Protein AF-A0A8T0DTB2-F1 (afdb_monomer_lite)

Sequence (154 aa):
MSPIESPSKDDDTQWLIYWVVFASLQLFETCTLSLVYCFPLYSLIKCLFLLYCMAPIRENGSTFIYSHVIRPLFLKHSAKIDSALDKAVDLAGNLVEENNFQKFRGLNAYRPQSLVCRSKRECVDCGRFFHSLRGLSSHRRVHKESLPEHHNDC

Radius of gyration: 38.07 Å; chains: 1; bounding box: 111×52×60 Å

Foldseek 3Di:
DDDPDDPDVVVVVVVVVVVVVVVVVVVVVVVVVVVCVPDVCVVVVVVCLVCQQVPPDPPRSVVVCCVPPVVVVCVVCVVVVVVVVVVVVVVVVVVVVVVVVVVVVVVVVDDDPDDPPQPFDAAPVPGDTHSDPVVNVVVVVVVVVPPDPPDDDD

Structure (mmCIF, N/CA/C/O backbone):
data_AF-A0A8T0DTB2-F1
#
_entry.id   AF-A0A8T0DTB2-F1
#
loop_
_atom_site.group_PDB
_atom_site.id
_atom_site.type_symbol
_atom_site.label_atom_id
_atom_site.label_alt_id
_atom_site.label_comp_id
_atom_site.label_asym_id
_atom_site.label_entity_id
_atom_site.label_seq_id
_atom_site.pdbx_PDB_ins_code
_atom_site.Cartn_x
_atom_site.Cartn_y
_atom_site.Cartn_z
_atom_site.occupancy
_atom_site.B_iso_or_equiv
_atom_site.auth_seq_id
_atom_site.auth_comp_id
_atom_site.auth_asym_id
_atom_site.auth_atom_id
_atom_site.pdbx_PDB_model_num
ATOM 1 N N . MET A 1 1 ? 18.064 37.482 -5.728 1.00 37.56 1 MET A N 1
ATOM 2 C CA . MET A 1 1 ? 17.008 36.846 -6.545 1.00 37.56 1 MET A CA 1
ATOM 3 C C . MET A 1 1 ? 16.956 35.389 -6.116 1.00 37.56 1 MET A C 1
ATOM 5 O O . MET A 1 1 ? 17.921 34.700 -6.388 1.00 37.56 1 MET A O 1
ATOM 9 N N . SER A 1 2 ? 16.002 34.881 -5.341 1.00 39.38 2 SER A N 1
ATOM 10 C CA . SER A 1 2 ? 14.633 35.321 -5.044 1.00 39.38 2 SER A CA 1
ATOM 11 C C . SER A 1 2 ? 14.224 34.832 -3.632 1.00 39.38 2 SER A C 1
ATOM 13 O O . SER A 1 2 ? 14.933 34.000 -3.069 1.00 39.38 2 SER A O 1
ATOM 15 N N . PRO A 1 3 ? 13.154 35.386 -3.037 1.00 46.44 3 PRO A N 1
ATOM 16 C CA . PRO A 1 3 ? 12.854 35.332 -1.603 1.00 46.44 3 PRO A CA 1
ATOM 17 C C . PRO A 1 3 ? 12.383 33.962 -1.100 1.00 46.44 3 PRO A C 1
ATOM 19 O O . PRO A 1 3 ? 11.604 33.274 -1.750 1.00 46.44 3 PRO A O 1
ATOM 22 N N . ILE A 1 4 ? 12.828 33.631 0.108 1.00 60.28 4 ILE A N 1
ATOM 23 C CA . ILE A 1 4 ? 12.346 32.566 0.995 1.00 60.28 4 ILE A CA 1
ATOM 24 C C . ILE A 1 4 ? 11.004 32.965 1.638 1.00 60.28 4 ILE A C 1
ATOM 26 O O . ILE A 1 4 ? 10.961 33.296 2.816 1.00 60.28 4 ILE A O 1
ATOM 30 N N . GLU A 1 5 ? 9.905 32.997 0.888 1.00 61.28 5 GLU A N 1
ATOM 31 C CA . GLU A 1 5 ? 8.595 33.370 1.449 1.00 61.28 5 GLU A CA 1
ATOM 32 C C . GLU A 1 5 ? 7.467 32.478 0.926 1.00 61.28 5 GLU A C 1
ATOM 34 O O . GLU A 1 5 ? 6.770 32.789 -0.034 1.00 61.28 5 GLU A O 1
ATOM 39 N N . SER A 1 6 ? 7.281 31.337 1.585 1.00 55.66 6 SER A N 1
ATOM 40 C CA . SER A 1 6 ? 6.024 30.972 2.257 1.00 55.66 6 SER A CA 1
ATOM 41 C C . SER A 1 6 ? 6.191 29.593 2.916 1.00 55.66 6 SER A C 1
ATOM 43 O O . SER A 1 6 ? 6.834 28.730 2.328 1.00 55.66 6 SER A O 1
ATOM 45 N N . PRO A 1 7 ? 5.634 29.328 4.115 1.00 57.41 7 PRO A N 1
ATOM 46 C CA . PRO A 1 7 ? 5.462 27.964 4.616 1.00 57.41 7 PRO A CA 1
ATOM 47 C C . PRO A 1 7 ? 4.351 27.296 3.794 1.00 57.41 7 PRO A C 1
ATOM 49 O O . PRO A 1 7 ? 3.214 27.130 4.243 1.00 57.41 7 PRO A O 1
ATOM 52 N N . SER A 1 8 ? 4.647 27.028 2.526 1.00 59.34 8 SER A N 1
ATOM 53 C CA . SER A 1 8 ? 3.746 26.354 1.610 1.00 59.34 8 SER A CA 1
ATOM 54 C C . SER A 1 8 ? 3.896 24.852 1.840 1.00 59.34 8 SER A C 1
ATOM 56 O O . SER A 1 8 ? 5.000 24.318 1.850 1.00 59.34 8 SER A O 1
ATOM 58 N N . LYS A 1 9 ? 2.778 24.148 2.060 1.00 61.91 9 LYS A N 1
ATOM 59 C CA . LYS A 1 9 ? 2.761 22.678 2.222 1.00 61.91 9 LYS A CA 1
ATOM 60 C C . LYS A 1 9 ? 3.436 21.960 1.038 1.00 61.91 9 LYS A C 1
ATOM 62 O O . LYS A 1 9 ? 3.804 20.790 1.141 1.00 61.91 9 LYS A O 1
ATOM 67 N N . ASP A 1 10 ? 3.561 22.656 -0.086 1.00 62.66 10 ASP A N 1
ATOM 68 C CA . ASP A 1 10 ? 4.230 22.216 -1.297 1.00 62.66 10 ASP A CA 1
ATOM 69 C C . ASP A 1 10 ? 5.733 21.980 -1.090 1.00 62.66 10 ASP A C 1
ATOM 71 O O . ASP A 1 10 ? 6.232 20.960 -1.559 1.00 62.66 10 ASP A O 1
ATOM 75 N N . ASP A 1 11 ? 6.442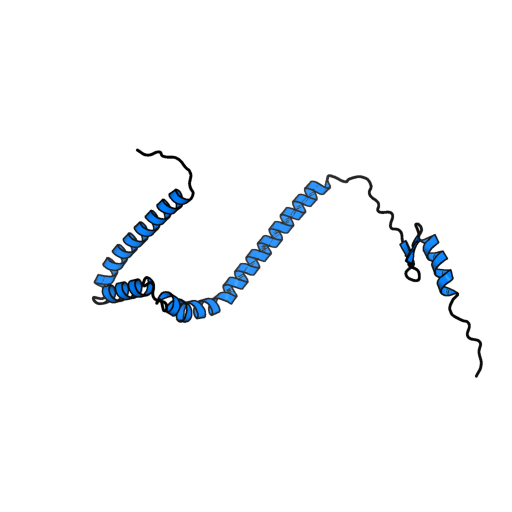 22.809 -0.317 1.00 72.69 11 ASP A N 1
ATOM 76 C CA . ASP A 1 11 ? 7.888 22.644 -0.083 1.00 72.69 11 ASP A CA 1
ATOM 77 C C . ASP A 1 11 ? 8.206 21.412 0.780 1.00 72.69 11 ASP A C 1
ATOM 79 O O . ASP A 1 11 ? 9.124 20.645 0.473 1.00 72.69 11 ASP A O 1
ATOM 83 N N . ASP A 1 12 ? 7.395 21.160 1.813 1.00 76.38 12 ASP A N 1
ATOM 84 C CA . ASP A 1 12 ? 7.479 19.939 2.629 1.00 76.38 12 ASP A CA 1
ATOM 85 C C . ASP A 1 12 ? 7.226 18.688 1.774 1.00 76.38 12 ASP A C 1
ATOM 87 O O . ASP A 1 12 ? 7.877 17.650 1.929 1.00 76.38 12 ASP A O 1
ATOM 91 N N . THR A 1 13 ? 6.294 18.799 0.826 1.00 78.00 13 THR A N 1
ATOM 92 C CA . THR A 1 13 ? 5.955 17.723 -0.106 1.00 78.00 13 THR A CA 1
ATOM 93 C C . THR A 1 13 ? 7.094 17.477 -1.096 1.00 78.00 13 THR A C 1
ATOM 95 O O . THR A 1 13 ? 7.439 16.322 -1.343 1.00 78.00 13 THR A O 1
ATOM 98 N N . GLN A 1 14 ? 7.736 18.527 -1.617 1.00 74.25 14 GLN A N 1
ATOM 99 C CA . GLN A 1 14 ? 8.909 18.400 -2.489 1.00 74.25 14 GLN A CA 1
ATOM 100 C C . GLN A 1 14 ? 10.078 17.720 -1.769 1.00 74.25 14 GLN A C 1
ATOM 102 O O . GLN A 1 14 ? 10.705 16.814 -2.324 1.00 74.25 14 GLN A O 1
ATOM 107 N N . TRP A 1 15 ? 10.333 18.092 -0.515 1.00 84.94 15 TRP A N 1
ATOM 108 C CA . TRP A 1 15 ? 11.361 17.453 0.304 1.00 84.94 15 TRP A CA 1
ATOM 109 C C . TRP A 1 15 ? 11.052 15.982 0.582 1.00 84.94 15 TRP A C 1
ATOM 111 O O . TRP A 1 15 ? 11.935 15.131 0.458 1.00 84.94 15 TRP A O 1
ATOM 121 N N . LEU A 1 16 ? 9.800 15.654 0.910 1.00 82.25 16 LEU A N 1
ATOM 122 C CA . LEU A 1 16 ? 9.385 14.270 1.131 1.00 82.25 16 LEU A CA 1
ATOM 123 C C . LEU A 1 16 ? 9.515 13.432 -0.149 1.00 82.25 16 LEU A C 1
ATOM 125 O O . LEU A 1 16 ? 10.013 12.308 -0.100 1.00 82.25 16 LEU A O 1
ATOM 129 N N . ILE A 1 17 ? 9.119 13.984 -1.298 1.00 84.81 17 ILE A N 1
ATOM 130 C CA . ILE A 1 17 ? 9.263 13.324 -2.600 1.00 84.81 17 ILE A CA 1
ATOM 131 C C . ILE A 1 17 ? 10.741 13.082 -2.910 1.00 84.81 17 ILE A C 1
ATOM 133 O O . ILE A 1 17 ? 11.095 11.965 -3.285 1.00 84.81 17 ILE A O 1
ATOM 137 N N . TYR A 1 18 ? 11.608 14.078 -2.703 1.00 84.25 18 TYR A N 1
ATOM 138 C CA . TYR A 1 18 ? 13.053 13.921 -2.873 1.00 84.25 18 TYR A CA 1
ATOM 139 C C . TYR A 1 18 ? 13.589 12.751 -2.042 1.00 84.25 18 TYR A C 1
ATOM 141 O O . TYR A 1 18 ? 14.252 11.864 -2.582 1.00 84.25 18 TYR A O 1
ATOM 149 N N . TRP A 1 19 ? 13.248 12.699 -0.752 1.00 91.69 19 TRP A N 1
ATOM 150 C CA . TRP A 1 19 ? 13.711 11.638 0.139 1.00 91.69 19 TRP A CA 1
ATOM 151 C C . TRP A 1 19 ? 13.184 10.255 -0.246 1.00 91.69 19 TRP A C 1
ATOM 153 O O . TRP A 1 19 ? 13.935 9.280 -0.198 1.00 91.69 19 TRP A O 1
ATOM 163 N N . VAL A 1 20 ? 11.922 10.152 -0.667 1.00 87.12 20 VAL A N 1
ATOM 164 C CA . VAL A 1 20 ? 11.330 8.885 -1.125 1.00 87.12 20 VAL A CA 1
ATOM 165 C C . VAL A 1 20 ? 11.998 8.409 -2.415 1.00 87.12 20 VAL A C 1
ATOM 167 O O . VAL A 1 20 ? 12.338 7.230 -2.529 1.00 87.12 20 VAL A O 1
ATOM 170 N N . VAL A 1 21 ? 12.244 9.314 -3.364 1.00 82.06 21 VAL A N 1
ATOM 171 C CA . VAL A 1 21 ? 12.950 8.995 -4.612 1.00 82.06 21 VAL A CA 1
ATOM 172 C C . VAL A 1 21 ? 14.379 8.550 -4.307 1.00 82.06 21 VAL A C 1
ATOM 174 O O . VAL A 1 21 ? 14.787 7.484 -4.766 1.00 82.06 21 VAL A O 1
ATOM 177 N N . PHE A 1 22 ? 15.105 9.286 -3.464 1.00 84.56 22 PHE A N 1
ATOM 178 C CA . PHE A 1 22 ? 16.464 8.943 -3.046 1.00 84.56 22 PHE A CA 1
ATOM 179 C C . PHE A 1 22 ? 16.535 7.564 -2.368 1.00 84.56 22 PHE A C 1
ATOM 181 O O . PHE A 1 22 ? 17.335 6.717 -2.766 1.00 84.56 22 PHE A O 1
ATOM 188 N N . ALA A 1 23 ? 15.645 7.285 -1.412 1.00 86.62 23 ALA A N 1
ATOM 189 C CA . ALA A 1 23 ? 15.582 5.989 -0.738 1.00 86.62 23 ALA A CA 1
ATOM 190 C C . ALA A 1 23 ? 15.202 4.849 -1.698 1.00 86.62 23 ALA A C 1
ATOM 192 O O . ALA A 1 23 ? 15.750 3.749 -1.602 1.00 86.62 23 ALA A O 1
ATOM 193 N N . SER A 1 24 ? 14.298 5.105 -2.650 1.00 77.81 24 SER A N 1
ATOM 194 C CA . SER A 1 24 ? 13.909 4.112 -3.657 1.00 77.81 24 SER A CA 1
ATOM 195 C C . SER A 1 24 ? 15.063 3.756 -4.599 1.00 77.81 24 SER A C 1
ATOM 197 O O . SER A 1 24 ? 15.262 2.575 -4.891 1.00 77.81 24 SER A O 1
ATOM 199 N N . LEU A 1 25 ? 15.867 4.745 -5.008 1.00 79.62 25 LEU A N 1
ATOM 200 C CA . LEU A 1 25 ? 17.070 4.542 -5.816 1.00 79.62 25 LEU A CA 1
ATOM 201 C C . LEU A 1 25 ? 18.128 3.770 -5.024 1.00 79.62 25 LEU A C 1
ATOM 203 O O . LEU A 1 25 ? 18.654 2.777 -5.524 1.00 79.62 25 LEU A O 1
ATOM 207 N N . GLN A 1 26 ? 18.354 4.134 -3.759 1.00 83.94 26 GLN A N 1
ATOM 208 C CA . GLN A 1 26 ? 19.328 3.456 -2.903 1.00 83.94 26 GLN A CA 1
ATOM 209 C C . GLN A 1 26 ? 18.957 1.986 -2.637 1.00 83.94 26 GLN A C 1
ATOM 211 O O . GLN A 1 26 ? 19.817 1.095 -2.656 1.00 83.94 26 GLN A O 1
ATOM 216 N N . LEU A 1 27 ? 17.667 1.712 -2.420 1.00 81.81 27 LEU A N 1
ATOM 217 C CA . LEU A 1 27 ? 17.146 0.356 -2.260 1.00 81.81 27 LEU A CA 1
ATOM 218 C C . LEU A 1 27 ? 17.269 -0.432 -3.570 1.00 81.81 27 LEU A C 1
ATOM 220 O O . LEU A 1 27 ? 17.669 -1.597 -3.559 1.00 81.81 27 LEU A O 1
ATOM 224 N N . PHE A 1 28 ? 16.967 0.199 -4.707 1.00 79.88 28 PHE A N 1
ATOM 225 C CA . PHE A 1 28 ? 17.088 -0.426 -6.018 1.00 79.88 28 PHE A CA 1
ATOM 226 C C . PHE A 1 28 ? 18.537 -0.804 -6.349 1.00 79.88 28 PHE A C 1
ATOM 228 O O . PHE A 1 28 ? 18.768 -1.937 -6.781 1.00 79.88 28 PHE A O 1
ATOM 235 N N . GLU A 1 29 ? 19.505 0.079 -6.098 1.00 78.50 29 GLU A N 1
ATOM 236 C CA . GLU A 1 29 ? 20.937 -0.198 -6.275 1.00 78.50 29 GLU A CA 1
ATOM 237 C C . GLU A 1 29 ? 21.385 -1.394 -5.427 1.00 78.50 29 GLU A C 1
ATOM 239 O O . GLU A 1 29 ? 21.941 -2.365 -5.949 1.00 78.50 29 GLU A O 1
ATOM 244 N N . THR A 1 30 ? 21.053 -1.379 -4.134 1.00 72.75 30 THR A N 1
ATOM 245 C CA . THR A 1 30 ? 21.447 -2.434 -3.185 1.00 72.75 30 THR A CA 1
ATOM 246 C C . THR A 1 30 ? 20.819 -3.786 -3.539 1.00 72.75 30 THR A C 1
ATOM 248 O O . THR A 1 30 ? 21.482 -4.830 -3.514 1.00 72.75 30 THR A O 1
ATOM 251 N N . CYS A 1 31 ? 19.540 -3.789 -3.926 1.00 68.25 31 CYS A N 1
ATOM 252 C CA . CYS A 1 31 ? 18.863 -4.999 -4.375 1.00 68.25 31 CYS A CA 1
ATOM 253 C C . CYS A 1 31 ? 19.456 -5.533 -5.684 1.00 68.25 31 CYS A C 1
ATOM 255 O O . CYS A 1 31 ? 19.596 -6.743 -5.836 1.00 68.25 31 CYS A O 1
ATOM 257 N N . THR A 1 32 ? 19.786 -4.662 -6.637 1.00 69.94 32 THR A N 1
ATOM 258 C CA . THR A 1 32 ? 20.297 -5.081 -7.951 1.00 69.94 32 THR A CA 1
ATOM 259 C C . THR A 1 32 ? 21.693 -5.696 -7.831 1.00 69.94 32 THR A C 1
ATOM 261 O O . THR A 1 32 ? 21.933 -6.743 -8.427 1.00 69.94 32 THR A O 1
ATOM 264 N N . LEU A 1 33 ? 22.565 -5.151 -6.974 1.00 70.94 33 LEU A N 1
ATOM 265 C CA . LEU A 1 33 ? 23.876 -5.738 -6.654 1.00 70.94 33 LEU A CA 1
ATOM 266 C C . LEU A 1 33 ? 23.764 -7.143 -6.037 1.00 70.94 33 LEU A C 1
ATOM 268 O O . LEU A 1 33 ? 24.470 -8.060 -6.451 1.00 70.94 33 LEU A O 1
ATOM 272 N N . SER A 1 34 ? 22.839 -7.337 -5.092 1.00 67.88 34 SER A N 1
ATOM 273 C CA . SER A 1 34 ? 22.640 -8.640 -4.433 1.00 67.88 34 SER A CA 1
ATOM 274 C C . SER A 1 34 ? 22.020 -9.694 -5.361 1.00 67.88 3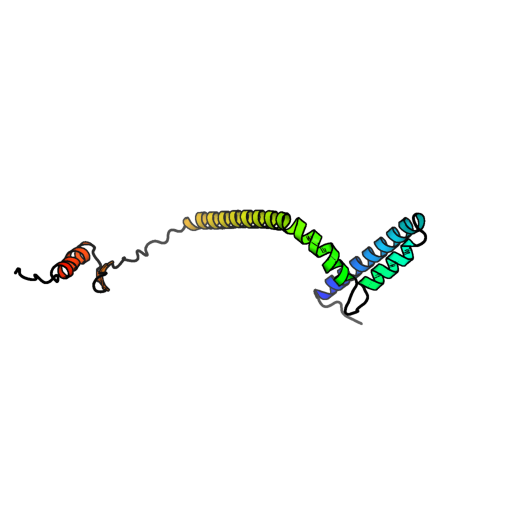4 SER A C 1
ATOM 276 O O . SER A 1 34 ? 22.302 -10.883 -5.234 1.00 67.88 34 SER A O 1
ATOM 278 N N . LEU A 1 35 ? 21.175 -9.277 -6.309 1.00 63.44 35 LEU A N 1
ATOM 279 C CA . LEU A 1 35 ? 20.425 -10.186 -7.183 1.00 63.44 35 LEU A CA 1
ATOM 280 C C . LEU A 1 35 ? 21.200 -10.581 -8.452 1.00 63.44 35 LEU A C 1
ATOM 282 O O . LEU A 1 35 ? 21.032 -11.703 -8.934 1.00 63.44 35 LEU A O 1
ATOM 286 N N . VAL A 1 36 ? 22.100 -9.716 -8.940 1.00 64.50 36 VAL A N 1
ATOM 287 C CA . VAL A 1 36 ? 23.038 -10.022 -10.041 1.00 64.50 36 VAL A CA 1
ATOM 288 C C . VAL A 1 36 ? 23.930 -11.225 -9.715 1.00 64.50 36 VAL A C 1
ATOM 290 O O . VAL A 1 36 ? 24.251 -12.000 -10.612 1.00 64.50 36 VAL A O 1
ATOM 293 N N . TYR A 1 37 ? 24.279 -11.434 -8.441 1.00 63.91 37 TYR A N 1
ATOM 294 C CA . TYR A 1 37 ? 25.130 -12.554 -8.021 1.00 63.91 37 TYR A CA 1
ATOM 295 C C . TYR A 1 37 ? 24.406 -13.914 -8.034 1.00 63.91 37 TYR A C 1
ATOM 297 O O . TYR A 1 37 ? 25.049 -14.959 -8.034 1.00 63.91 37 TYR A O 1
ATOM 305 N N . CYS A 1 38 ? 23.068 -13.916 -8.049 1.00 66.44 38 CYS A N 1
ATOM 306 C CA . CYS A 1 38 ? 22.261 -15.132 -7.943 1.00 66.44 38 CYS A CA 1
ATOM 307 C C . CYS A 1 38 ? 21.707 -15.602 -9.300 1.00 66.44 38 CYS A C 1
ATOM 309 O O . CYS A 1 38 ? 21.654 -16.804 -9.544 1.00 66.44 38 CYS A O 1
ATOM 311 N N . PHE A 1 39 ? 21.330 -14.684 -10.204 1.00 63.19 39 PHE A N 1
ATOM 312 C CA . PHE A 1 39 ? 20.769 -15.028 -11.519 1.00 63.19 39 PHE A CA 1
ATOM 313 C C . PHE A 1 39 ? 21.133 -13.988 -12.601 1.00 63.19 39 PHE A C 1
ATOM 315 O O . PHE A 1 39 ? 20.691 -12.840 -12.510 1.00 63.19 39 PHE A O 1
ATOM 322 N N . PRO A 1 40 ? 21.817 -14.372 -13.699 1.00 64.62 40 PRO A N 1
ATOM 323 C CA . PRO A 1 40 ? 22.246 -13.436 -14.749 1.00 64.62 40 PRO A CA 1
ATOM 324 C C . PRO A 1 40 ? 21.093 -12.816 -15.569 1.00 64.62 40 PRO A C 1
ATOM 326 O O . PRO A 1 40 ? 21.286 -11.801 -16.229 1.00 64.62 40 PRO A O 1
ATOM 329 N N . LEU A 1 41 ? 19.878 -13.377 -15.508 1.00 63.69 41 LEU A N 1
ATOM 330 C CA . LEU A 1 41 ? 18.675 -12.876 -16.203 1.00 63.69 41 LEU A CA 1
ATOM 331 C C . LEU A 1 41 ? 17.730 -12.051 -15.305 1.00 63.69 41 LEU A C 1
ATOM 333 O O . LEU A 1 41 ? 16.740 -11.501 -15.791 1.00 63.69 41 LEU A O 1
ATOM 337 N N . TYR A 1 42 ? 18.019 -11.934 -14.005 1.00 64.56 42 TYR A N 1
ATOM 338 C CA . TYR A 1 42 ? 17.111 -11.296 -13.047 1.00 64.56 42 TYR A CA 1
ATOM 339 C C . TYR A 1 42 ? 17.007 -9.773 -13.240 1.00 64.56 42 TYR A C 1
ATOM 341 O O . TYR A 1 42 ? 15.912 -9.214 -13.154 1.00 64.56 42 TYR A O 1
ATOM 349 N N . SER A 1 43 ? 18.115 -9.096 -13.563 1.00 57.47 43 SER A N 1
ATOM 350 C CA . SER A 1 43 ? 18.129 -7.639 -13.771 1.00 57.47 43 SER A CA 1
ATOM 351 C C . SER A 1 43 ? 17.243 -7.196 -14.938 1.00 57.47 43 SER A C 1
ATOM 353 O O . SER A 1 43 ? 16.569 -6.175 -14.838 1.00 57.47 43 SER A O 1
ATOM 355 N N . LEU A 1 44 ? 17.168 -7.985 -16.015 1.00 66.38 44 LEU A N 1
ATOM 356 C CA . LEU A 1 44 ? 16.301 -7.687 -17.160 1.00 66.38 44 LEU A CA 1
ATOM 357 C C . LEU A 1 44 ? 14.824 -7.878 -16.817 1.00 66.38 44 LEU A C 1
ATOM 359 O O . LEU A 1 44 ? 14.013 -7.004 -17.107 1.00 66.38 44 LEU A O 1
ATOM 363 N N . ILE A 1 45 ? 14.481 -8.979 -16.145 1.00 69.50 45 ILE A N 1
ATOM 364 C CA . ILE A 1 45 ? 13.103 -9.259 -15.718 1.00 69.50 45 ILE A CA 1
ATOM 365 C C . ILE A 1 45 ? 12.619 -8.186 -14.739 1.00 69.50 45 ILE A C 1
ATOM 367 O O . ILE A 1 45 ? 11.494 -7.706 -14.861 1.00 69.50 45 ILE A O 1
ATOM 371 N N . LYS A 1 46 ? 13.475 -7.751 -13.807 1.00 66.88 46 LYS A N 1
ATOM 372 C CA . LYS A 1 46 ? 13.144 -6.698 -12.842 1.00 66.88 46 LYS A CA 1
ATOM 373 C C . LYS A 1 46 ? 12.950 -5.336 -13.509 1.00 66.88 46 LYS A C 1
ATOM 375 O O . LYS A 1 46 ? 11.968 -4.663 -13.202 1.00 66.88 46 LYS A O 1
ATOM 380 N N . CYS A 1 47 ? 13.834 -4.942 -14.426 1.00 69.94 47 CYS A N 1
ATOM 381 C CA . CYS A 1 47 ? 13.680 -3.695 -15.177 1.00 69.94 47 CYS A CA 1
ATOM 382 C C . CYS A 1 47 ? 12.433 -3.719 -16.067 1.00 69.94 47 CYS A C 1
ATOM 384 O O . CYS A 1 47 ? 11.684 -2.748 -16.074 1.00 69.94 47 CYS A O 1
ATOM 386 N N . LEU A 1 48 ? 12.160 -4.831 -16.757 1.00 74.56 48 LEU A N 1
ATOM 387 C CA . LEU A 1 48 ? 10.951 -4.996 -17.566 1.00 74.56 48 LEU A CA 1
ATOM 388 C C . LEU A 1 48 ? 9.685 -4.970 -16.709 1.00 74.56 48 LEU A C 1
ATOM 390 O O . LEU A 1 48 ? 8.716 -4.333 -17.098 1.00 74.56 48 LEU A O 1
ATOM 394 N N . PHE A 1 49 ? 9.697 -5.595 -15.531 1.00 72.50 49 PHE A N 1
ATOM 395 C CA . PHE A 1 49 ? 8.566 -5.581 -14.604 1.00 72.50 49 PHE A CA 1
ATOM 396 C C . PHE A 1 49 ? 8.298 -4.182 -14.036 1.00 72.50 49 PHE A C 1
ATOM 398 O O . PHE A 1 49 ? 7.155 -3.732 -14.010 1.00 72.50 49 PHE A O 1
ATOM 405 N N . LEU A 1 50 ? 9.344 -3.469 -13.610 1.00 70.31 50 LEU A N 1
ATOM 406 C CA . LEU A 1 50 ? 9.218 -2.095 -13.119 1.00 70.31 50 LEU A CA 1
ATOM 407 C C . LEU A 1 50 ? 8.767 -1.146 -14.224 1.00 70.31 50 LEU A C 1
ATOM 409 O O . LEU A 1 50 ? 7.853 -0.361 -13.997 1.00 70.31 50 LEU A O 1
ATOM 413 N N . LEU A 1 51 ? 9.342 -1.259 -15.422 1.00 74.94 51 LEU A N 1
ATOM 414 C CA . LEU A 1 51 ? 8.933 -0.475 -16.582 1.00 74.94 51 LEU A CA 1
ATOM 415 C C . LEU A 1 51 ? 7.488 -0.793 -16.986 1.00 74.94 51 LEU A C 1
ATOM 417 O O . LEU A 1 51 ? 6.728 0.123 -17.261 1.00 74.94 51 LEU A O 1
ATOM 421 N N . TYR A 1 52 ? 7.075 -2.060 -16.950 1.00 72.06 52 TYR A N 1
ATOM 422 C CA . TYR A 1 52 ? 5.698 -2.488 -17.211 1.00 72.06 52 TYR A CA 1
ATOM 423 C C . TYR A 1 52 ? 4.699 -1.955 -16.167 1.00 72.06 52 TYR A C 1
ATOM 425 O O . TYR A 1 52 ? 3.552 -1.648 -16.497 1.00 72.06 52 TYR A O 1
ATOM 433 N N . CYS A 1 53 ? 5.132 -1.790 -14.915 1.00 65.62 53 CYS A N 1
ATOM 434 C CA . CYS A 1 53 ? 4.330 -1.183 -13.852 1.00 65.62 53 CYS A CA 1
ATOM 435 C C . CYS A 1 53 ? 4.299 0.356 -13.911 1.00 65.62 53 CYS A C 1
ATOM 437 O O . CYS A 1 53 ? 3.269 0.940 -13.582 1.00 65.62 53 CYS A O 1
ATOM 439 N N . MET A 1 54 ? 5.393 1.003 -14.329 1.00 63.84 54 MET A N 1
ATOM 440 C CA . MET A 1 54 ? 5.507 2.462 -14.503 1.00 63.84 54 MET A CA 1
ATOM 441 C C . MET A 1 54 ? 4.980 2.959 -15.855 1.00 63.84 54 MET A C 1
ATOM 443 O O . MET A 1 54 ? 4.770 4.158 -16.024 1.00 63.84 54 MET A O 1
ATOM 447 N N . ALA A 1 55 ? 4.768 2.068 -16.826 1.00 70.69 55 ALA A N 1
ATOM 448 C CA . ALA A 1 55 ? 4.286 2.440 -18.145 1.00 70.69 55 ALA A CA 1
ATOM 449 C C . ALA A 1 55 ? 2.871 3.050 -18.047 1.00 70.69 55 ALA A C 1
ATOM 451 O O . ALA A 1 55 ? 1.951 2.389 -17.550 1.00 70.69 55 ALA A O 1
ATOM 452 N N . PRO A 1 56 ? 2.656 4.283 -18.550 1.00 58.25 56 PRO A N 1
ATOM 453 C CA . PRO A 1 56 ? 1.351 4.940 -18.564 1.00 58.25 56 PRO A CA 1
ATOM 454 C C . PRO A 1 56 ? 0.484 4.391 -19.714 1.00 58.25 56 PRO A C 1
ATOM 456 O O . PRO A 1 56 ? 0.060 5.120 -20.607 1.00 58.25 56 PRO A O 1
ATOM 459 N N . ILE A 1 57 ? 0.260 3.076 -19.731 1.00 66.06 57 ILE A N 1
ATOM 460 C CA . ILE A 1 57 ? -0.549 2.354 -20.726 1.00 66.06 57 ILE A CA 1
ATOM 461 C C . ILE A 1 57 ? -1.876 1.980 -20.066 1.00 66.06 57 ILE A C 1
ATOM 463 O O . ILE A 1 57 ? -1.890 1.713 -18.878 1.00 66.06 57 ILE A O 1
ATOM 467 N N . ARG A 1 58 ? -2.997 1.943 -20.801 1.00 61.62 58 ARG A N 1
ATOM 468 C CA . ARG A 1 58 ? -4.338 1.687 -20.224 1.00 61.62 58 ARG A CA 1
ATOM 469 C C . ARG A 1 58 ? -4.491 0.304 -19.563 1.00 61.62 58 ARG A C 1
ATOM 471 O O . ARG A 1 58 ? -5.349 0.147 -18.703 1.00 61.62 58 ARG A O 1
ATOM 478 N N . GLU A 1 59 ? -3.658 -0.664 -19.949 1.00 60.72 59 GLU A N 1
ATOM 479 C CA . GLU A 1 59 ? -3.487 -1.960 -19.279 1.00 60.72 59 GLU A CA 1
ATOM 480 C C . GLU A 1 59 ? -2.111 -2.022 -18.609 1.00 60.72 59 GLU A C 1
ATOM 482 O O . GLU A 1 59 ? -1.169 -2.664 -19.073 1.00 60.72 59 GLU A O 1
ATOM 487 N N . ASN A 1 60 ? -1.980 -1.267 -17.524 1.00 65.69 60 ASN A N 1
ATOM 488 C CA . ASN A 1 60 ? -0.774 -1.198 -16.712 1.00 65.69 60 ASN A CA 1
ATOM 489 C C . ASN A 1 60 ? -0.549 -2.551 -16.022 1.00 65.69 60 ASN A C 1
ATOM 491 O O . ASN A 1 60 ? -1.498 -3.145 -15.497 1.00 65.69 60 ASN A O 1
ATOM 495 N N . GLY A 1 61 ? 0.706 -2.996 -15.903 1.00 71.94 61 GLY A N 1
ATOM 496 C CA . GLY A 1 61 ? 1.024 -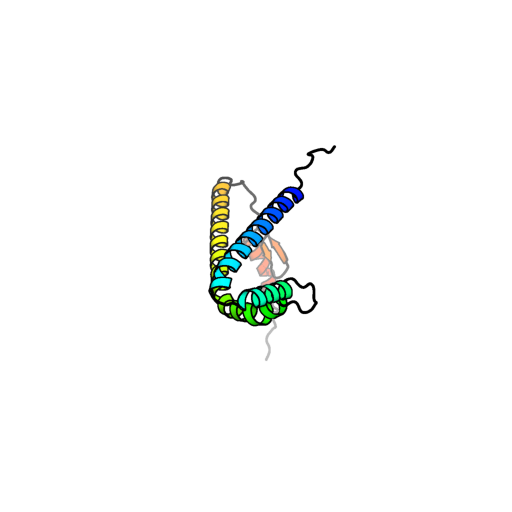4.219 -15.157 1.00 71.94 61 GLY A CA 1
ATOM 497 C C . GLY A 1 61 ? 0.533 -4.201 -13.715 1.00 71.94 61 GLY A C 1
ATOM 498 O O . GLY A 1 61 ? 0.065 -5.211 -13.193 1.00 71.94 61 GLY A O 1
ATOM 499 N N . SER A 1 62 ? 0.533 -3.008 -13.121 1.00 68.19 62 SER A N 1
ATOM 500 C CA . SER A 1 62 ? -0.086 -2.701 -11.831 1.00 68.19 62 SER A CA 1
ATOM 501 C C . SER A 1 62 ? -1.548 -3.172 -11.743 1.00 68.19 62 SER A C 1
ATOM 503 O O . SER A 1 62 ? -1.911 -3.870 -10.795 1.00 68.19 62 SER A O 1
ATOM 505 N N . THR A 1 63 ? -2.376 -2.881 -12.749 1.00 72.88 63 THR A N 1
ATOM 506 C CA . THR A 1 63 ? -3.807 -3.224 -12.762 1.00 72.88 63 THR A CA 1
ATOM 507 C C . THR A 1 63 ? -4.025 -4.736 -12.899 1.00 72.88 63 THR A C 1
ATOM 509 O O . THR A 1 63 ? -4.905 -5.312 -12.248 1.00 72.88 63 THR A O 1
ATOM 512 N N . PHE A 1 64 ? -3.181 -5.414 -13.685 1.00 79.00 64 PHE A N 1
ATOM 513 C CA . PHE A 1 64 ? -3.197 -6.875 -13.804 1.00 79.00 64 PHE A CA 1
ATOM 514 C C . PHE A 1 64 ? -2.822 -7.549 -12.477 1.00 79.00 64 PHE A C 1
ATOM 516 O O . PHE A 1 64 ? -3.559 -8.392 -11.969 1.00 79.00 64 PHE A O 1
ATOM 523 N N . ILE A 1 65 ? -1.726 -7.122 -11.849 1.00 80.69 65 ILE A N 1
ATOM 524 C CA . ILE A 1 65 ? -1.264 -7.664 -10.561 1.00 80.69 65 ILE A CA 1
ATOM 525 C C . ILE A 1 65 ? -2.290 -7.398 -9.454 1.00 80.69 65 ILE A C 1
ATOM 527 O O . ILE A 1 65 ? -2.574 -8.280 -8.635 1.00 80.69 65 ILE A O 1
ATOM 531 N N . TYR A 1 66 ? -2.886 -6.205 -9.449 1.00 77.56 66 TYR A N 1
ATOM 532 C CA . TYR A 1 66 ? -3.921 -5.841 -8.492 1.00 77.56 66 TYR A CA 1
ATOM 533 C C . TYR A 1 66 ? -5.136 -6.769 -8.595 1.00 77.56 66 TYR A C 1
ATOM 535 O O . TYR A 1 66 ? -5.597 -7.309 -7.587 1.00 77.56 66 TYR A O 1
ATOM 543 N N . SER A 1 67 ? -5.626 -7.012 -9.812 1.00 78.69 67 SER A N 1
ATOM 544 C CA . SER A 1 67 ? -6.812 -7.842 -10.040 1.00 78.69 67 SER A CA 1
ATOM 545 C C . SER A 1 67 ? -6.567 -9.343 -9.831 1.00 78.69 67 SER A C 1
ATOM 547 O O . SER A 1 67 ? -7.447 -10.015 -9.290 1.00 78.69 67 SER A O 1
ATOM 549 N N . HIS A 1 68 ? -5.395 -9.868 -10.203 1.00 76.81 68 HIS A N 1
ATOM 550 C CA . HIS A 1 68 ? -5.106 -11.309 -10.167 1.00 76.81 68 HIS A CA 1
ATOM 551 C C . HIS A 1 68 ? -4.454 -11.807 -8.874 1.00 76.81 68 HIS A C 1
ATOM 553 O O . HIS A 1 68 ? -4.658 -12.960 -8.502 1.00 76.81 68 HIS A O 1
ATOM 559 N N . VAL A 1 69 ? -3.659 -10.978 -8.193 1.00 75.12 69 VAL A N 1
ATOM 560 C CA . VAL A 1 69 ? -2.863 -11.412 -7.031 1.00 75.12 69 VAL A CA 1
ATOM 561 C C . VAL A 1 69 ? -3.346 -10.729 -5.763 1.00 75.12 69 VAL A C 1
ATOM 563 O O . VAL A 1 69 ? -3.680 -11.396 -4.784 1.00 75.12 69 VAL A O 1
ATOM 566 N N . ILE A 1 70 ? -3.436 -9.399 -5.784 1.00 79.69 70 ILE A N 1
ATOM 567 C CA . ILE A 1 70 ? -3.777 -8.628 -4.585 1.00 79.69 70 ILE A CA 1
ATOM 568 C C . ILE A 1 70 ? -5.237 -8.862 -4.204 1.00 79.69 70 ILE A C 1
ATOM 570 O O . ILE A 1 70 ? -5.510 -9.201 -3.059 1.00 79.69 70 ILE A O 1
ATOM 574 N N . ARG A 1 71 ? -6.175 -8.766 -5.150 1.00 79.38 71 ARG A N 1
ATOM 575 C CA . ARG A 1 71 ? -7.612 -8.939 -4.891 1.00 79.38 71 ARG A CA 1
ATOM 576 C C . ARG A 1 71 ? -7.982 -10.284 -4.234 1.00 79.38 71 ARG A C 1
ATOM 578 O O . ARG A 1 71 ? -8.687 -10.248 -3.226 1.00 79.38 71 ARG A O 1
ATOM 585 N N . PRO A 1 72 ? -7.524 -11.460 -4.709 1.00 78.00 72 PRO A N 1
ATOM 586 C CA . PRO A 1 72 ? -7.843 -12.727 -4.043 1.00 78.00 72 PRO A CA 1
ATOM 587 C C . PRO A 1 72 ? -7.121 -12.916 -2.702 1.00 78.00 72 PRO A C 1
ATOM 589 O O . PRO A 1 72 ? -7.666 -13.566 -1.809 1.00 78.00 72 PRO A O 1
ATOM 592 N N . LEU A 1 73 ? -5.920 -12.356 -2.524 1.00 76.56 73 LEU A N 1
ATOM 593 C CA . LEU A 1 73 ? -5.228 -12.384 -1.230 1.00 76.56 73 LEU A CA 1
ATOM 594 C C . LEU A 1 73 ? -5.890 -11.463 -0.209 1.00 76.56 73 LEU A C 1
ATOM 596 O O . LEU A 1 73 ? -6.016 -11.843 0.958 1.00 76.56 73 LEU A O 1
ATOM 600 N N . PHE A 1 74 ? -6.343 -10.296 -0.664 1.00 77.25 74 PHE A N 1
ATOM 601 C CA . PHE A 1 74 ? -7.090 -9.339 0.131 1.00 77.25 74 PHE A CA 1
ATOM 602 C C . PHE A 1 74 ? -8.390 -9.978 0.594 1.00 77.25 74 PHE A C 1
ATOM 604 O O . PHE A 1 74 ? -8.561 -10.098 1.792 1.00 77.25 74 PHE A O 1
ATOM 611 N N . LEU A 1 75 ? -9.203 -10.554 -0.301 1.00 76.19 75 LEU A N 1
ATOM 612 C CA . LEU A 1 75 ? -10.448 -11.258 0.057 1.00 76.19 75 LEU A CA 1
ATOM 613 C C . LEU A 1 75 ? -10.257 -12.368 1.107 1.00 76.19 75 LEU A C 1
ATOM 615 O O . LEU A 1 75 ? -11.111 -12.557 1.970 1.00 76.19 75 LEU A O 1
ATOM 619 N N . LYS A 1 76 ? -9.129 -13.090 1.078 1.00 74.56 76 LYS A N 1
ATOM 620 C CA . LYS A 1 76 ? -8.805 -14.104 2.100 1.00 74.56 76 LYS A CA 1
ATOM 621 C C . LYS A 1 76 ? -8.475 -13.503 3.470 1.00 74.56 76 LYS A C 1
ATOM 623 O O . LYS A 1 76 ? -8.666 -14.171 4.484 1.00 74.56 76 LYS A O 1
ATOM 628 N N . HIS A 1 77 ? -7.959 -12.279 3.506 1.00 75.44 77 HIS A N 1
ATOM 629 C CA . HIS A 1 77 ? -7.571 -11.585 4.735 1.00 75.44 77 HIS A CA 1
ATOM 630 C C . HIS A 1 77 ? -8.576 -10.516 5.175 1.00 75.44 77 HIS A C 1
ATOM 632 O O . HIS A 1 77 ? -8.531 -10.134 6.342 1.00 75.44 77 HIS A O 1
ATOM 638 N N . SER A 1 78 ? -9.512 -10.103 4.313 1.00 66.31 78 SER A N 1
ATOM 639 C CA . SER A 1 78 ? -10.558 -9.116 4.597 1.00 66.31 78 SER A CA 1
ATOM 640 C C . SER A 1 78 ? -11.316 -9.502 5.854 1.00 66.31 78 SER A C 1
ATOM 642 O O . SER A 1 78 ? -11.317 -8.739 6.800 1.00 66.31 78 SER A O 1
ATOM 644 N N . ALA A 1 79 ? -11.768 -10.754 5.973 1.00 74.06 79 ALA A N 1
ATOM 645 C CA . ALA A 1 79 ? -12.491 -11.207 7.163 1.00 74.06 79 ALA A CA 1
ATOM 646 C C . ALA A 1 79 ? -11.712 -11.013 8.481 1.00 74.06 79 ALA A C 1
ATOM 648 O O . ALA A 1 79 ? -12.306 -10.703 9.512 1.00 74.06 79 ALA A O 1
ATOM 649 N N . LYS A 1 80 ? -10.380 -11.175 8.468 1.00 77.94 80 LYS A N 1
ATOM 650 C CA . LYS A 1 80 ? -9.539 -10.964 9.659 1.00 77.94 80 LYS A CA 1
ATOM 651 C C . LYS A 1 80 ? -9.288 -9.481 9.925 1.00 77.94 80 LYS A C 1
ATOM 653 O O . LYS A 1 80 ? -9.267 -9.084 11.085 1.00 77.94 80 LYS A O 1
ATOM 658 N N . ILE A 1 81 ? -9.079 -8.696 8.869 1.00 78.44 81 ILE A N 1
ATOM 659 C CA . ILE A 1 81 ? -8.824 -7.254 8.952 1.00 78.44 81 ILE A CA 1
ATOM 660 C C . ILE A 1 81 ? -10.099 -6.523 9.381 1.00 78.44 81 ILE A C 1
ATOM 662 O O . ILE A 1 81 ? -10.036 -5.726 10.308 1.00 78.44 81 ILE A O 1
ATOM 666 N N . ASP A 1 82 ? -11.247 -6.869 8.803 1.00 83.56 82 ASP A N 1
ATOM 667 C CA . ASP A 1 82 ? -12.563 -6.326 9.144 1.00 83.56 82 ASP A CA 1
ATOM 668 C C . ASP A 1 82 ? -12.915 -6.662 10.598 1.00 83.56 82 ASP A C 1
ATOM 670 O O . ASP A 1 82 ? -13.241 -5.774 11.372 1.00 83.56 82 ASP A O 1
ATOM 674 N N . SER A 1 83 ? -12.694 -7.909 11.038 1.00 84.56 83 SER A N 1
ATOM 675 C CA . SER A 1 83 ? -12.894 -8.286 12.449 1.00 84.56 83 SER A CA 1
ATOM 676 C C . SER A 1 83 ? -11.965 -7.545 13.419 1.00 84.56 83 SER A C 1
ATOM 678 O O . SER A 1 83 ? -12.298 -7.374 14.592 1.00 84.56 83 SER A O 1
ATOM 680 N N . ALA A 1 84 ? -10.757 -7.178 12.982 1.00 87.44 84 ALA A N 1
ATOM 681 C CA . ALA A 1 84 ? -9.815 -6.412 13.795 1.00 87.44 84 ALA A CA 1
ATOM 682 C C . ALA A 1 84 ? -10.182 -4.921 13.823 1.00 87.44 84 ALA A C 1
ATOM 684 O O . ALA A 1 84 ? -10.066 -4.291 14.873 1.00 87.44 84 ALA A O 1
ATOM 685 N N . LEU A 1 85 ? -10.653 -4.384 12.695 1.00 89.06 85 LEU A N 1
ATOM 686 C CA . LEU A 1 85 ? -11.168 -3.025 12.573 1.00 89.06 85 LEU A CA 1
ATOM 687 C C . LEU A 1 85 ? -12.443 -2.841 13.392 1.00 89.06 85 LEU A C 1
ATOM 689 O O . LEU A 1 85 ? -12.482 -1.906 14.181 1.00 89.06 85 LEU A O 1
ATOM 693 N N . ASP A 1 86 ? -13.417 -3.747 13.299 1.00 91.19 86 ASP A N 1
ATOM 694 C CA . ASP A 1 86 ? -14.659 -3.681 14.081 1.00 91.19 86 ASP A CA 1
ATOM 695 C C . ASP A 1 86 ? -14.364 -3.670 15.582 1.00 91.19 86 ASP A C 1
ATOM 697 O O . ASP A 1 86 ? -14.850 -2.808 16.303 1.00 91.19 86 ASP A O 1
ATOM 701 N N . LYS A 1 87 ? -13.454 -4.531 16.057 1.00 93.94 87 LYS A N 1
ATOM 702 C CA . LYS A 1 87 ? -13.023 -4.518 17.467 1.00 93.94 87 LYS A CA 1
ATOM 703 C C . LYS A 1 87 ? -12.344 -3.211 17.870 1.00 93.94 87 LYS A C 1
ATOM 705 O O . LYS A 1 87 ? -12.522 -2.757 18.998 1.00 93.94 87 LYS A O 1
ATOM 710 N N . ALA A 1 88 ? -11.533 -2.632 16.987 1.00 91.62 88 ALA A N 1
ATOM 711 C CA . ALA A 1 88 ? -10.868 -1.360 17.248 1.00 91.62 88 ALA A CA 1
ATOM 712 C C . ALA A 1 88 ? -11.868 -0.194 17.264 1.00 91.62 88 ALA A C 1
ATOM 714 O O . ALA A 1 88 ? -11.757 0.685 18.117 1.00 91.62 88 ALA A O 1
ATOM 715 N N . VAL A 1 89 ? -12.851 -0.208 16.362 1.00 92.38 89 VAL A N 1
ATOM 716 C CA . VAL A 1 89 ? -13.936 0.776 16.284 1.00 92.38 89 VAL A CA 1
ATOM 717 C C . VAL A 1 89 ? -14.859 0.657 17.492 1.00 92.38 89 VAL A C 1
ATOM 719 O O . VAL A 1 89 ? -15.149 1.677 18.108 1.00 92.38 89 VAL A O 1
ATOM 722 N N . ASP A 1 90 ? -15.243 -0.554 17.895 1.00 92.88 90 ASP A N 1
ATOM 723 C CA . ASP A 1 90 ? -16.047 -0.800 19.095 1.00 92.88 90 ASP A CA 1
ATOM 724 C C . ASP A 1 90 ? -15.308 -0.347 20.354 1.00 92.88 90 ASP A C 1
ATOM 726 O O . ASP A 1 90 ? -15.874 0.336 21.207 1.00 92.88 90 ASP A O 1
ATOM 730 N N . LEU A 1 91 ? -14.020 -0.683 20.484 1.00 92.38 91 LEU A N 1
ATOM 731 C CA . LEU A 1 91 ? -13.205 -0.225 21.607 1.00 92.38 91 LEU A CA 1
ATOM 732 C C . LEU A 1 91 ? -13.098 1.305 21.625 1.00 92.38 91 LEU A C 1
ATOM 734 O O . LEU A 1 91 ? -13.280 1.917 22.675 1.00 92.38 91 LEU A O 1
ATOM 738 N N . ALA A 1 92 ? -12.841 1.929 20.474 1.00 90.69 92 ALA A N 1
ATOM 739 C CA . ALA A 1 92 ? -12.789 3.381 20.360 1.00 90.69 92 ALA A CA 1
ATOM 740 C C . ALA A 1 92 ? -14.142 4.024 20.702 1.00 90.69 92 ALA A C 1
ATOM 742 O O . ALA A 1 92 ? -14.168 5.004 21.443 1.00 90.69 92 ALA A O 1
ATOM 743 N N . GLY A 1 93 ? -15.256 3.453 20.235 1.00 88.94 93 GLY A N 1
ATOM 744 C CA . GLY A 1 93 ? -16.612 3.880 20.574 1.00 88.94 93 GLY A CA 1
ATOM 745 C C . GLY A 1 93 ? -16.861 3.830 22.079 1.00 88.94 93 GLY A C 1
ATOM 746 O O . GLY A 1 93 ? -17.234 4.844 22.661 1.00 88.94 93 GLY A O 1
ATOM 747 N N . ASN A 1 94 ? -16.535 2.708 22.727 1.00 88.06 94 ASN A N 1
ATOM 748 C CA . ASN A 1 94 ? -16.669 2.545 24.177 1.00 88.06 94 ASN A CA 1
ATOM 749 C C . ASN A 1 94 ? -15.821 3.561 24.965 1.00 88.06 94 ASN A C 1
ATOM 751 O O . ASN A 1 94 ? -16.298 4.135 25.941 1.00 88.06 94 ASN A O 1
ATOM 755 N N . LEU A 1 95 ? -14.586 3.841 24.532 1.00 87.12 95 LEU A N 1
ATOM 756 C CA . LEU A 1 95 ? -13.716 4.835 25.179 1.00 87.12 95 LEU A CA 1
ATOM 757 C C . LEU A 1 95 ? -14.206 6.275 24.973 1.00 87.12 95 LEU A C 1
ATOM 759 O O . LEU A 1 95 ? -14.066 7.115 25.869 1.00 87.12 95 LEU A O 1
ATOM 763 N N . VAL A 1 96 ? -14.769 6.574 23.800 1.00 86.75 96 VAL A N 1
ATOM 764 C CA . VAL A 1 96 ? -15.387 7.871 23.491 1.00 86.75 96 VAL A CA 1
ATOM 765 C C . VAL A 1 96 ? -16.670 8.056 24.299 1.00 86.75 96 VAL A C 1
ATOM 767 O O . VAL A 1 96 ? -16.897 9.144 24.832 1.00 86.75 96 VAL A O 1
ATOM 770 N N . GLU A 1 97 ? -17.489 7.014 24.443 1.00 79.62 97 GLU A N 1
ATOM 771 C CA . GLU A 1 97 ? -18.673 7.028 25.303 1.00 79.62 97 GLU A CA 1
ATOM 772 C C . GLU A 1 97 ? -18.303 7.169 26.780 1.00 79.62 97 GLU A C 1
ATOM 774 O O . GLU A 1 97 ? -18.913 7.984 27.471 1.00 79.62 97 GLU A O 1
ATOM 779 N N . GLU A 1 98 ? -17.269 6.474 27.262 1.00 73.88 98 GLU A N 1
ATOM 780 C CA . GLU A 1 98 ? -16.787 6.615 28.640 1.00 73.88 98 GLU A CA 1
ATOM 781 C C . GLU A 1 98 ? -16.265 8.035 28.912 1.00 73.88 98 GLU A C 1
ATOM 783 O O . GLU A 1 98 ? -16.622 8.644 29.926 1.00 73.88 98 GLU A O 1
ATOM 788 N N . ASN A 1 99 ? -15.506 8.614 27.975 1.00 70.69 99 ASN A N 1
ATOM 789 C CA . ASN A 1 99 ? -15.046 10.003 28.066 1.00 70.69 99 ASN A CA 1
ATOM 790 C C . ASN A 1 99 ? -16.210 11.002 28.030 1.00 70.69 99 ASN A C 1
ATOM 792 O O . ASN A 1 99 ? -16.231 11.959 28.809 1.00 70.69 99 ASN A O 1
ATOM 796 N N . ASN A 1 100 ? -17.203 10.785 27.164 1.00 69.56 100 ASN A N 1
ATOM 797 C CA . ASN A 1 100 ? -18.403 11.616 27.130 1.00 69.56 100 ASN A CA 1
ATOM 798 C C . ASN A 1 100 ? -19.202 11.478 28.434 1.00 69.56 100 ASN A C 1
ATOM 800 O O . ASN A 1 100 ? -19.612 12.490 29.000 1.00 69.56 100 ASN A O 1
ATOM 804 N N . PHE A 1 101 ? -19.358 10.273 28.984 1.00 61.91 101 PHE A N 1
ATOM 805 C CA . PHE A 1 101 ? -20.074 10.034 30.238 1.00 61.91 101 PHE A CA 1
ATOM 806 C C . PHE A 1 101 ? -19.345 10.615 31.459 1.00 61.91 101 PHE A C 1
ATOM 808 O O . PHE A 1 101 ? -19.987 11.190 32.341 1.00 61.91 101 PHE A O 1
ATOM 815 N N . GLN A 1 102 ? -18.011 10.548 31.512 1.00 60.09 102 GLN A N 1
ATOM 816 C CA . GLN A 1 102 ? -17.210 11.244 32.528 1.00 60.09 102 GLN A CA 1
ATOM 817 C C . GLN A 1 102 ? -17.337 12.763 32.406 1.00 60.09 102 GLN A C 1
ATOM 819 O O . GLN A 1 102 ? -17.511 13.446 33.419 1.00 60.09 102 GLN A O 1
ATOM 824 N N . LYS A 1 103 ? -17.356 13.298 31.181 1.00 57.38 103 LYS A N 1
ATOM 825 C CA . LYS A 1 103 ? -17.616 14.721 30.934 1.00 57.38 103 LYS A CA 1
ATOM 826 C C . LYS A 1 103 ? -19.019 15.130 31.399 1.00 57.38 103 LYS A C 1
ATOM 828 O O . LYS A 1 103 ? -19.158 16.161 32.056 1.00 57.38 103 LYS A O 1
ATOM 833 N N . PHE A 1 104 ? -20.040 14.298 31.176 1.00 55.88 104 PHE A N 1
ATOM 834 C CA . PHE A 1 104 ? -21.389 14.508 31.716 1.00 55.88 104 PHE A CA 1
ATOM 835 C C . PHE A 1 104 ? -21.463 14.339 33.242 1.00 55.88 104 PHE A C 1
ATOM 837 O O . PHE A 1 104 ? -22.203 15.076 33.887 1.00 55.88 104 PHE A O 1
ATOM 844 N N . ARG A 1 105 ? -20.680 13.448 33.866 1.00 56.75 105 ARG A N 1
ATOM 845 C CA . ARG A 1 105 ? -20.570 13.362 35.337 1.00 56.75 105 ARG A CA 1
ATOM 846 C C . ARG A 1 105 ? -19.912 14.601 35.949 1.00 56.75 105 ARG A C 1
ATOM 848 O O . ARG A 1 105 ? -20.377 15.054 36.990 1.00 56.75 105 ARG A O 1
ATOM 855 N N . GLY A 1 106 ? -18.905 15.179 35.292 1.00 52.28 106 GLY A N 1
ATOM 856 C CA . GLY A 1 106 ? -18.297 16.454 35.695 1.00 52.28 106 GLY A CA 1
ATOM 857 C C . GLY A 1 106 ? -19.218 17.665 35.490 1.00 52.28 106 GLY A C 1
ATOM 858 O O . GLY A 1 106 ? -19.206 18.592 36.295 1.00 52.28 106 GLY A O 1
ATOM 859 N N . LEU A 1 107 ? -20.071 17.640 34.460 1.00 54.75 107 LEU A N 1
ATOM 860 C CA . LEU A 1 107 ? -21.073 18.683 34.190 1.00 54.75 107 LEU A CA 1
ATOM 861 C C . LEU A 1 107 ? -22.370 18.524 35.006 1.00 54.75 107 LEU A C 1
ATOM 863 O O . LEU A 1 107 ? -23.077 19.506 35.216 1.00 54.75 107 LEU A O 1
ATOM 867 N N . ASN A 1 108 ? -22.667 17.336 35.540 1.00 50.84 108 ASN A N 1
ATOM 868 C CA . ASN A 1 108 ? -23.825 17.096 36.413 1.00 50.84 108 ASN A CA 1
ATOM 869 C C . ASN A 1 108 ? -23.674 17.685 37.831 1.00 50.84 108 ASN A C 1
ATOM 871 O O . ASN A 1 108 ? -24.597 17.580 38.640 1.00 50.84 108 ASN A O 1
ATOM 875 N N . ALA A 1 109 ? -22.558 18.358 38.135 1.00 51.69 109 ALA A N 1
ATOM 876 C CA . ALA A 1 109 ? -22.464 19.258 39.286 1.00 51.69 109 ALA A CA 1
ATOM 877 C C . ALA A 1 109 ? -23.238 20.579 39.070 1.00 51.69 109 ALA A C 1
ATOM 879 O O . ALA A 1 109 ? -23.488 21.307 40.030 1.00 51.69 109 ALA A O 1
ATOM 880 N N . TYR A 1 110 ? -23.678 20.875 37.841 1.00 50.09 110 TYR A N 1
ATOM 881 C CA . TYR A 1 110 ? -24.605 21.965 37.557 1.00 50.09 110 TYR A CA 1
ATOM 882 C C . TYR A 1 110 ? -26.026 21.411 37.405 1.00 50.09 110 TYR A C 1
ATOM 884 O O . TYR A 1 110 ? -26.449 20.989 36.332 1.00 50.09 110 TYR A O 1
ATOM 892 N N . ARG A 1 111 ? -26.775 21.402 38.513 1.00 51.56 111 ARG A N 1
ATOM 893 C CA . ARG A 1 111 ? -28.234 21.229 38.528 1.00 51.56 111 ARG A CA 1
ATOM 894 C C . ARG A 1 111 ? -28.865 22.599 38.240 1.00 51.56 111 ARG A C 1
ATOM 896 O O . ARG A 1 111 ? -28.954 23.391 39.179 1.00 51.56 111 ARG A O 1
ATOM 903 N N . PRO A 1 112 ? -29.342 22.920 37.022 1.00 43.56 112 PRO A N 1
ATOM 904 C CA . PRO A 1 112 ? -30.200 24.079 36.870 1.00 43.56 112 PRO A CA 1
ATOM 905 C C . PRO A 1 112 ? -31.532 23.788 37.567 1.00 43.56 112 PRO A C 1
ATOM 907 O O . PRO A 1 112 ? -32.173 22.750 37.380 1.00 43.56 112 PRO A O 1
ATOM 910 N N . GLN A 1 113 ? -31.920 24.711 38.433 1.00 55.03 113 GLN A N 1
ATOM 911 C CA . GLN A 1 113 ? -33.196 24.721 39.119 1.00 55.03 113 GLN A CA 1
ATOM 912 C C . GLN A 1 113 ? -34.306 24.993 38.089 1.00 55.03 113 GLN A C 1
ATOM 914 O O . GLN A 1 113 ? -34.231 25.943 37.316 1.00 55.03 113 GLN A O 1
ATOM 919 N N . SER A 1 114 ? -35.338 24.143 38.098 1.00 55.22 114 SER A N 1
ATOM 920 C CA . SER A 1 114 ? -36.662 24.351 37.489 1.00 55.22 114 SER A CA 1
ATOM 921 C C . SER A 1 114 ? -36.761 24.582 35.971 1.00 55.22 114 SER A C 1
ATOM 923 O O . SER A 1 114 ? -36.869 25.711 35.515 1.00 55.22 114 SER A O 1
ATOM 925 N N . LEU A 1 115 ? -36.986 23.498 35.223 1.00 55.88 115 LEU A N 1
ATOM 926 C CA . LEU A 1 115 ? -38.011 23.469 34.170 1.00 55.88 115 LEU A CA 1
ATOM 927 C C . LEU A 1 115 ? -38.777 22.148 34.284 1.00 55.88 115 LEU A C 1
ATOM 929 O O . LEU A 1 115 ? -38.578 21.198 33.533 1.00 55.88 115 LEU A O 1
ATOM 933 N N . VAL A 1 116 ? -39.668 22.079 35.276 1.00 57.47 116 VAL A N 1
ATOM 934 C CA . VAL A 1 116 ? -40.760 21.105 35.243 1.00 57.47 116 VAL A CA 1
ATOM 935 C C . VAL A 1 116 ? -41.613 21.483 34.038 1.00 57.47 116 VAL A C 1
ATOM 937 O O . VAL A 1 116 ? -42.424 22.407 34.111 1.00 57.47 116 VAL A O 1
ATOM 940 N N . CYS A 1 117 ? -41.454 20.776 32.921 1.00 45.44 117 CYS A N 1
ATOM 941 C CA . CYS A 1 117 ? -42.512 20.723 31.925 1.00 45.44 117 CYS A CA 1
ATOM 942 C C . CYS A 1 117 ? -43.735 20.158 32.648 1.00 45.44 117 CYS A C 1
ATOM 944 O O . CYS A 1 117 ? -43.803 18.967 32.956 1.00 45.44 117 CYS A O 1
ATOM 946 N N . ARG A 1 118 ? -44.678 21.036 33.002 1.00 52.72 118 ARG A N 1
ATOM 947 C CA . ARG A 1 118 ? -45.979 20.670 33.559 1.00 52.72 118 ARG A CA 1
ATOM 948 C C . ARG A 1 118 ? -46.673 19.820 32.503 1.00 52.72 118 ARG A C 1
ATOM 950 O O . ARG A 1 118 ? -47.343 20.376 31.640 1.00 52.72 118 ARG A O 1
ATOM 957 N N . SER A 1 119 ? -46.456 18.503 32.546 1.00 59.69 119 SER A N 1
ATOM 958 C CA . SER A 1 119 ? -47.052 17.526 31.636 1.00 59.69 119 SER A CA 1
ATOM 959 C C . SER A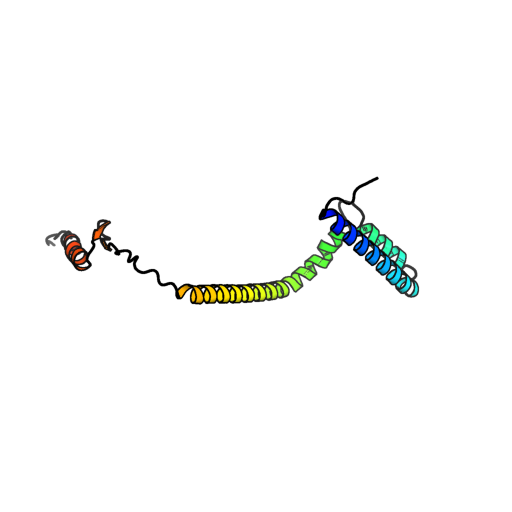 1 119 ? -48.563 17.752 31.633 1.00 59.69 119 SER A C 1
ATOM 961 O O . SER A 1 119 ? -49.276 17.411 32.583 1.00 59.69 119 SER A O 1
ATOM 963 N N . LYS A 1 120 ? -49.036 18.450 30.596 1.00 67.31 120 LYS A N 1
ATOM 964 C CA . LYS A 1 120 ? -50.449 18.536 30.262 1.00 67.31 120 LYS A CA 1
ATOM 965 C C . LYS A 1 120 ? -50.815 17.133 29.805 1.00 67.31 120 LYS A C 1
ATOM 967 O O . LYS A 1 120 ? -50.208 16.616 28.875 1.00 67.31 120 LYS A O 1
ATOM 972 N N . ARG A 1 121 ? -51.744 16.493 30.504 1.00 74.88 121 ARG A N 1
ATOM 973 C CA . ARG A 1 121 ? -52.201 15.151 30.148 1.00 74.88 121 ARG A CA 1
ATOM 974 C C . ARG A 1 121 ? -53.345 15.278 29.158 1.00 74.88 121 ARG A C 1
ATOM 976 O O . ARG A 1 121 ? -54.286 16.017 29.429 1.00 74.88 121 ARG A O 1
ATOM 983 N N . GLU A 1 122 ? -53.254 14.581 28.040 1.00 80.44 122 GLU A N 1
ATOM 984 C CA . GLU A 1 122 ? -54.224 14.648 26.950 1.00 80.44 122 GLU A CA 1
ATOM 985 C C . GLU A 1 122 ? -55.235 13.497 27.039 1.00 80.44 122 GLU A C 1
ATOM 987 O O . GLU A 1 122 ? -54.894 12.378 27.432 1.00 80.44 122 GLU A O 1
ATOM 992 N N . CYS A 1 123 ? -56.499 13.770 26.722 1.00 78.56 123 CYS A N 1
ATOM 993 C CA . CYS A 1 123 ? -57.510 12.731 26.558 1.00 78.56 123 CYS A CA 1
ATOM 994 C C . CYS A 1 123 ? -57.378 12.109 25.165 1.00 78.56 123 CYS A C 1
ATOM 996 O O . CYS A 1 123 ? -57.511 12.813 24.177 1.00 78.56 123 CYS A O 1
ATOM 998 N N . VAL A 1 124 ? -57.143 10.798 25.087 1.00 79.50 124 VAL A N 1
ATOM 999 C CA . VAL A 1 124 ? -56.915 10.085 23.815 1.00 79.50 124 VAL A CA 1
ATOM 1000 C C . VAL A 1 124 ? -58.167 10.069 22.927 1.00 79.50 124 VAL A C 1
ATOM 1002 O O . VAL A 1 124 ? -58.050 10.033 21.710 1.00 79.50 124 VAL A O 1
ATOM 1005 N N . ASP A 1 125 ? -59.356 10.161 23.527 1.00 77.62 125 ASP A N 1
ATOM 1006 C CA . ASP A 1 125 ? -60.634 10.078 22.813 1.00 77.62 125 ASP A CA 1
ATOM 1007 C C . ASP A 1 125 ? -61.044 11.407 22.143 1.00 77.62 125 ASP A C 1
ATOM 1009 O O . ASP A 1 125 ? -61.838 11.408 21.207 1.00 77.62 125 ASP A O 1
ATOM 1013 N N . CYS A 1 126 ? -60.521 12.555 22.603 1.00 81.81 126 CYS A N 1
ATOM 1014 C CA . CYS A 1 126 ? -60.900 13.877 22.074 1.00 81.81 126 CYS A CA 1
ATOM 1015 C C . CYS A 1 126 ? -59.771 14.916 21.959 1.00 81.81 126 CYS A C 1
ATOM 1017 O O . CYS A 1 126 ? -60.026 16.052 21.558 1.00 81.81 126 CYS A O 1
ATOM 1019 N N . GLY A 1 127 ?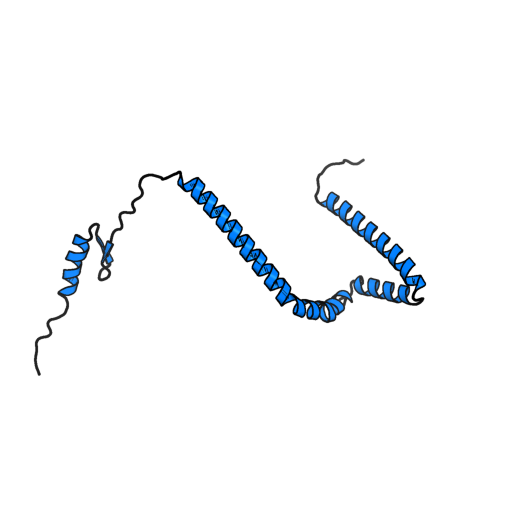 -58.545 14.583 22.359 1.00 78.69 127 GLY A N 1
ATOM 1020 C CA . GLY A 1 127 ? -57.367 15.454 22.279 1.00 78.69 127 GLY A CA 1
ATOM 1021 C C . GLY A 1 127 ? -57.332 16.630 23.267 1.00 78.69 127 GLY A C 1
ATOM 1022 O O . GLY A 1 127 ? -56.493 17.523 23.155 1.00 78.69 127 GLY A O 1
ATOM 1023 N N . ARG A 1 128 ? -58.245 16.705 24.250 1.00 79.69 128 ARG A N 1
ATOM 1024 C CA . ARG A 1 128 ? -58.249 17.820 25.221 1.00 79.69 128 ARG A CA 1
ATOM 1025 C C . ARG A 1 128 ? -57.158 17.670 26.277 1.00 79.69 128 ARG A C 1
ATOM 1027 O O . ARG A 1 128 ? -56.995 16.610 26.881 1.00 79.69 128 ARG A O 1
ATOM 1034 N N . PHE A 1 129 ? -56.478 18.777 26.574 1.00 81.94 129 PHE A N 1
ATOM 1035 C CA . PHE A 1 129 ? -55.396 18.843 27.555 1.00 81.94 129 PHE A CA 1
ATOM 1036 C C . PHE A 1 129 ? -55.881 19.219 28.960 1.00 81.94 129 PHE A C 1
ATOM 1038 O O . PHE A 1 129 ? -56.566 20.221 29.157 1.00 81.94 129 PHE A O 1
ATOM 1045 N N . PHE A 1 130 ? -55.430 18.469 29.964 1.00 79.06 130 PHE A N 1
ATOM 1046 C CA . PHE A 1 130 ? -55.755 18.666 31.373 1.00 79.06 130 PHE A CA 1
ATOM 1047 C C . PHE A 1 130 ? -54.498 18.847 32.224 1.00 79.06 130 PHE A C 1
ATOM 1049 O O . PHE A 1 130 ? -53.509 18.122 32.113 1.00 79.06 130 PHE A O 1
ATOM 1056 N N . HIS A 1 131 ? -54.566 19.783 33.169 1.00 77.38 131 HIS A N 1
ATOM 1057 C CA . HIS A 1 131 ? -53.477 20.054 34.109 1.00 77.38 131 HIS A CA 1
ATOM 1058 C C . HIS A 1 131 ? -53.481 19.134 35.349 1.00 77.38 131 HIS A C 1
ATOM 1060 O O . HIS A 1 131 ? -52.501 19.107 36.090 1.00 77.38 131 HIS A O 1
ATOM 1066 N N . SER A 1 132 ? -54.528 18.325 35.568 1.00 74.25 132 SER A N 1
ATOM 1067 C CA . SER A 1 132 ? -54.705 17.429 36.731 1.00 74.25 132 SER A CA 1
ATOM 1068 C C . SER A 1 132 ? -55.112 16.009 36.304 1.00 74.25 132 SER A C 1
ATOM 1070 O O . SER A 1 132 ? -55.932 15.861 35.402 1.00 74.25 132 SER A O 1
ATOM 1072 N N . LEU A 1 133 ? -54.566 14.967 36.955 1.00 74.44 133 LEU A N 1
ATOM 1073 C CA . LEU A 1 133 ? -54.943 13.558 36.719 1.00 74.44 133 LEU A CA 1
ATOM 1074 C C . LEU A 1 133 ? -56.414 13.306 37.065 1.00 74.44 133 LEU A C 1
ATOM 1076 O O . LEU A 1 133 ? -57.096 12.584 36.345 1.00 74.44 133 LEU A O 1
ATOM 1080 N N . ARG A 1 134 ? -56.923 13.936 38.135 1.00 81.44 134 ARG A N 1
ATOM 1081 C CA . ARG A 1 134 ? -58.343 13.829 38.512 1.00 81.44 134 ARG A CA 1
ATOM 1082 C C . ARG A 1 134 ? -59.249 14.461 37.464 1.00 81.44 134 ARG A C 1
ATOM 1084 O O . ARG A 1 134 ? -60.277 13.883 37.147 1.00 81.44 134 ARG A O 1
ATOM 1091 N N . GLY A 1 135 ? -58.842 15.603 36.903 1.00 80.75 135 GLY A N 1
ATOM 1092 C CA . GLY A 1 135 ? -59.581 16.270 35.827 1.00 80.75 135 GLY A CA 1
ATOM 1093 C C . GLY A 1 135 ? -59.698 15.390 34.583 1.00 80.75 135 GLY A C 1
ATOM 1094 O O . GLY A 1 135 ? -60.799 15.192 34.082 1.00 80.75 135 GLY A O 1
ATOM 1095 N N . LEU A 1 136 ? -58.586 14.780 34.156 1.00 80.94 136 LEU A N 1
ATOM 1096 C CA . LEU A 1 136 ? -58.578 13.835 33.035 1.00 80.94 136 LEU A CA 1
ATOM 1097 C C . LEU A 1 136 ? -59.434 12.590 33.318 1.00 80.94 136 LEU A C 1
ATOM 1099 O O . LEU A 1 136 ? -60.221 12.174 32.474 1.00 80.94 136 LEU A O 1
ATOM 1103 N N . SER A 1 137 ? -59.290 12.000 34.509 1.00 81.88 137 SER A N 1
ATOM 1104 C CA . SER A 1 137 ? -60.024 10.791 34.898 1.00 81.88 137 SER A CA 1
ATOM 1105 C C . SER A 1 137 ? -61.535 11.035 34.975 1.00 81.88 137 SER A C 1
ATOM 1107 O O . SER A 1 137 ? -62.316 10.218 34.489 1.00 81.88 137 SER A O 1
ATOM 1109 N N . SER A 1 138 ? -61.960 12.189 35.503 1.00 83.00 138 SER A N 1
ATOM 1110 C CA . SER A 1 138 ? -63.371 12.585 35.497 1.00 83.00 138 SER A CA 1
ATOM 1111 C C . SER A 1 138 ? -63.893 12.869 34.094 1.00 83.00 138 SER A C 1
ATOM 1113 O O . SER A 1 138 ? -64.990 12.431 33.767 1.00 83.00 138 SER A O 1
ATOM 1115 N N . HIS A 1 139 ? -63.109 13.536 33.247 1.00 84.56 139 HIS A N 1
ATOM 1116 C CA . HIS A 1 139 ? -63.504 13.818 31.870 1.00 84.56 139 HIS A CA 1
ATOM 1117 C C . HIS A 1 139 ? -63.678 12.544 31.027 1.00 84.56 139 HIS A C 1
ATOM 1119 O O . HIS A 1 139 ? -64.628 12.452 30.257 1.00 84.56 139 HIS A O 1
ATOM 1125 N N . ARG A 1 140 ? -62.837 11.519 31.233 1.00 79.75 140 ARG A N 1
ATOM 1126 C CA . ARG A 1 140 ? -62.940 10.229 30.524 1.00 79.75 140 ARG A CA 1
ATOM 1127 C C . ARG A 1 140 ? -64.276 9.505 30.766 1.00 79.75 140 ARG A C 1
ATOM 1129 O O . ARG A 1 140 ? -64.650 8.655 29.966 1.00 79.75 140 ARG A O 1
ATOM 1136 N N . ARG A 1 141 ? -65.020 9.837 31.830 1.00 78.06 141 ARG A N 1
ATOM 1137 C CA . ARG A 1 141 ? -66.353 9.255 32.078 1.00 78.06 141 ARG A CA 1
ATOM 1138 C C . ARG A 1 141 ? -67.400 9.719 31.064 1.00 78.06 141 ARG A C 1
ATOM 1140 O O . ARG A 1 141 ? -68.226 8.909 30.677 1.00 78.06 141 ARG A O 1
ATOM 1147 N N . VAL A 1 142 ? -67.271 10.943 30.544 1.00 77.44 142 VAL A N 1
ATOM 1148 C CA . VAL A 1 142 ? -68.157 11.477 29.493 1.00 77.44 142 VAL A CA 1
ATOM 1149 C C . VAL A 1 142 ? -68.068 10.638 28.213 1.00 77.44 142 VAL A C 1
ATOM 1151 O O . VAL A 1 142 ? -69.064 10.447 27.530 1.00 77.44 142 VAL A O 1
ATOM 1154 N N . HIS A 1 143 ? -66.894 10.070 27.916 1.00 74.06 143 HIS A N 1
ATOM 1155 C CA . HIS A 1 143 ? -66.706 9.151 26.788 1.00 74.06 143 HIS A CA 1
ATOM 1156 C C . HIS A 1 143 ? -67.211 7.726 27.061 1.00 74.06 143 HIS A C 1
ATOM 1158 O O . HIS A 1 143 ? -67.427 6.967 26.122 1.00 74.06 143 HIS A O 1
ATOM 1164 N N . LYS A 1 144 ? -67.405 7.335 28.328 1.00 64.75 144 LYS A N 1
ATOM 1165 C CA . LYS A 1 144 ? -67.951 6.014 28.680 1.00 64.75 144 LYS A CA 1
ATOM 1166 C C . LYS A 1 144 ? -69.475 5.948 28.564 1.00 64.75 144 LYS A C 1
ATOM 1168 O O . LYS A 1 144 ? -69.995 4.855 28.391 1.00 64.75 144 LYS A O 1
ATOM 1173 N N . GLU A 1 145 ? -70.168 7.082 28.642 1.00 58.84 145 GLU A N 1
ATOM 1174 C CA . GLU A 1 145 ? -71.638 7.156 28.591 1.00 58.84 145 GLU A CA 1
ATOM 1175 C C . GLU A 1 145 ? -72.209 7.273 27.164 1.00 58.84 145 GLU A C 1
ATOM 1177 O O . GLU A 1 145 ? -73.420 7.312 26.996 1.00 58.84 145 GLU A O 1
ATOM 1182 N N . SER A 1 146 ? -71.372 7.295 26.119 1.00 54.28 146 SER A N 1
ATOM 1183 C CA . SER A 1 146 ? -71.823 7.332 24.716 1.00 54.28 146 SER A CA 1
ATOM 1184 C C . SER A 1 146 ? -71.891 5.960 24.033 1.00 54.28 146 SER A C 1
ATOM 1186 O O . SER A 1 146 ? -72.002 5.895 22.810 1.00 54.28 146 SER A O 1
ATOM 1188 N N . LEU A 1 147 ? -71.814 4.859 24.787 1.00 46.88 147 LEU A N 1
ATOM 1189 C CA . LEU A 1 147 ? -72.236 3.554 24.274 1.00 46.88 147 LEU A CA 1
ATOM 1190 C C . LEU A 1 147 ? -73.771 3.566 24.183 1.00 46.88 147 LEU A C 1
ATOM 1192 O O . LEU A 1 147 ? -74.415 3.750 25.215 1.00 46.88 147 LEU A O 1
ATOM 1196 N N . PRO A 1 148 ? -74.371 3.424 22.987 1.00 43.53 148 PRO A N 1
ATOM 1197 C CA . PRO A 1 148 ? -75.819 3.405 22.866 1.00 43.53 148 PRO A CA 1
ATOM 1198 C C . PRO A 1 148 ? -76.357 2.184 23.612 1.00 43.53 148 PRO A C 1
ATOM 1200 O O . PRO A 1 148 ? -75.978 1.051 23.313 1.00 43.53 148 PRO A O 1
ATOM 1203 N N . GLU A 1 149 ? -77.253 2.420 24.569 1.00 42.97 149 GLU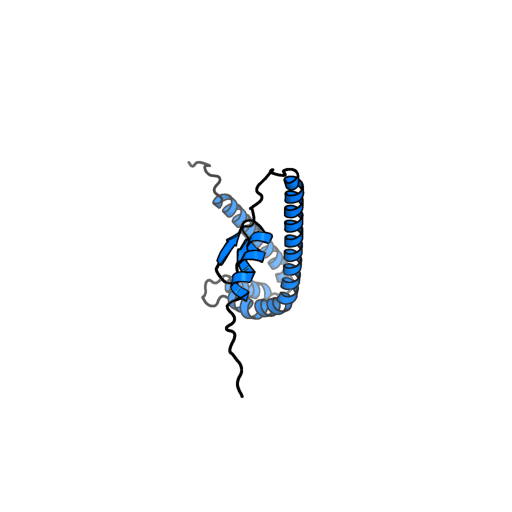 A N 1
ATOM 1204 C CA . GLU A 1 149 ? -78.161 1.396 25.073 1.00 42.97 149 GLU A CA 1
ATOM 1205 C C . GLU A 1 149 ? -79.054 0.961 23.908 1.00 42.97 149 GLU A C 1
ATOM 1207 O O . GLU A 1 149 ? -80.115 1.535 23.658 1.00 42.97 149 GLU A O 1
ATOM 1212 N N . HIS A 1 150 ? -78.593 -0.024 23.134 1.00 40.38 150 HIS A N 1
ATOM 1213 C CA . HIS A 1 150 ? -79.482 -0.740 22.241 1.00 40.38 150 HIS A CA 1
ATOM 1214 C C . HIS A 1 150 ? -80.327 -1.670 23.105 1.00 40.38 150 HIS A C 1
ATOM 1216 O O . HIS A 1 150 ? -79.876 -2.705 23.591 1.00 40.38 150 HIS A O 1
ATOM 1222 N N . HIS A 1 151 ? -81.556 -1.215 23.307 1.00 40.25 151 HIS A N 1
ATOM 1223 C CA . HIS A 1 151 ? -82.693 -1.948 23.825 1.00 40.25 151 HIS A CA 1
ATOM 1224 C C . HIS A 1 151 ? -82.767 -3.362 23.222 1.00 40.25 151 HIS A C 1
ATOM 1226 O O . HIS A 1 151 ? -82.552 -3.529 22.016 1.00 40.25 151 HIS A O 1
ATOM 1232 N N . ASN A 1 152 ? -83.074 -4.339 24.082 1.00 45.84 152 ASN A N 1
ATOM 1233 C CA . ASN A 1 152 ? -83.488 -5.704 23.748 1.00 45.84 152 ASN A CA 1
ATOM 1234 C C . ASN A 1 152 ? -84.500 -5.722 22.592 1.00 45.84 152 ASN A C 1
ATOM 1236 O O . ASN A 1 152 ? -85.360 -4.843 22.552 1.00 45.84 152 ASN A O 1
ATOM 1240 N N . ASP A 1 153 ? -84.429 -6.738 21.726 1.00 41.81 153 ASP A N 1
ATOM 1241 C CA . ASP A 1 153 ? -85.508 -7.723 21.530 1.00 41.81 153 ASP A CA 1
ATOM 1242 C C . ASP A 1 153 ? -85.123 -8.786 20.473 1.00 41.81 153 ASP A C 1
ATOM 1244 O O . ASP A 1 153 ? -84.584 -8.454 19.416 1.00 41.81 153 ASP A O 1
ATOM 1248 N N . CYS A 1 154 ? -85.479 -10.042 20.795 1.00 41.94 154 CYS A N 1
ATOM 1249 C CA . CYS A 1 154 ? -85.380 -11.314 20.046 1.00 41.94 154 CYS A CA 1
ATOM 1250 C C . CYS A 1 154 ? -84.058 -12.101 20.086 1.00 41.94 154 CYS A C 1
ATOM 1252 O O . CYS A 1 154 ? -83.097 -11.759 19.364 1.00 41.94 154 CYS A O 1
#

pLDDT: mean 70.33, std 13.4, range [37.56, 93.94]

InterPro domains:
  IPR004345 TB2/DP1/HVA22 [PF03134] (4-73)
  IPR004345 TB2/DP1/HVA22 [PTHR12300] (4-97)
  IPR013087 Zinc finger C2H2-type [PS00028] (123-143)
  IPR013087 Zinc finger C2H2-type [PS50157] (121-148)

Organism: NCBI:txid34504

Secondary structure (DSSP, 8-state):
--------HHHHHHHHHHHHHHHHHHHHHHHHHHHHTT-TTHHHHHHHHHHHHH---SS-HHHHHIIIIIHHHHHHHHHHHHHHHHHHHHHHHHHHHHHHHHHHHHHTT----------PEEPTTT--EESSHHHHHHHHHHHHTTS-------